Protein AF-A0A934AP28-F1 (afdb_monomer_lite)

Secondary structure (DSSP, 8-state):
-THHHHTTSTTEEEEEE-TTS-EEEEE-HHHHHHHHHHHHHHHHHHHHHHHHTT-

Foldseek 3Di:
DCCVVCVPPQQFPAWDQDPVRDIDTDGNVVRVVVVVVVVVVVVVVVVVVVVVVVD

Structure (mmCIF, N/CA/C/O backbone):
data_AF-A0A934AP28-F1
#
_entry.id   AF-A0A934AP28-F1
#
loop_
_atom_site.group_PDB
_atom_site.id
_atom_site.type_symbol
_atom_site.label_atom_id
_atom_site.label_alt_id
_atom_site.label_comp_id
_atom_site.label_asym_id
_atom_site.label_entity_id
_atom_site.label_seq_id
_atom_site.pdbx_PDB_ins_code
_atom_site.Cartn_x
_atom_site.Cartn_y
_atom_site.Cartn_z
_atom_site.occupancy
_atom_site.B_iso_or_equiv
_atom_site.auth_seq_id
_atom_site.auth_comp_id
_atom_site.auth_asym_id
_atom_site.auth_atom_id
_atom_site.pdbx_PDB_model_num
ATOM 1 N N . ALA A 1 1 ? 3.273 11.196 -21.501 1.00 59.41 1 ALA A N 1
ATOM 2 C CA . ALA A 1 1 ? 3.945 10.277 -20.558 1.00 59.41 1 ALA A CA 1
ATOM 3 C C . ALA A 1 1 ? 2.902 9.348 -19.944 1.00 59.41 1 ALA A C 1
ATOM 5 O O . ALA A 1 1 ? 1.822 9.829 -19.615 1.00 59.41 1 ALA A O 1
ATOM 6 N N . LEU A 1 2 ? 3.196 8.049 -19.798 1.00 64.94 2 LEU A N 1
ATOM 7 C CA . LEU A 1 2 ? 2.285 7.041 -19.216 1.00 64.94 2 LEU A CA 1
ATOM 8 C C . LEU A 1 2 ? 1.785 7.407 -17.803 1.00 64.94 2 LEU A C 1
ATOM 10 O O . LEU A 1 2 ? 0.716 6.959 -17.400 1.00 64.94 2 LEU A O 1
ATOM 14 N N . GLY A 1 3 ? 2.483 8.314 -17.109 1.00 62.06 3 GLY A N 1
ATOM 15 C CA . GLY A 1 3 ? 2.022 8.932 -15.863 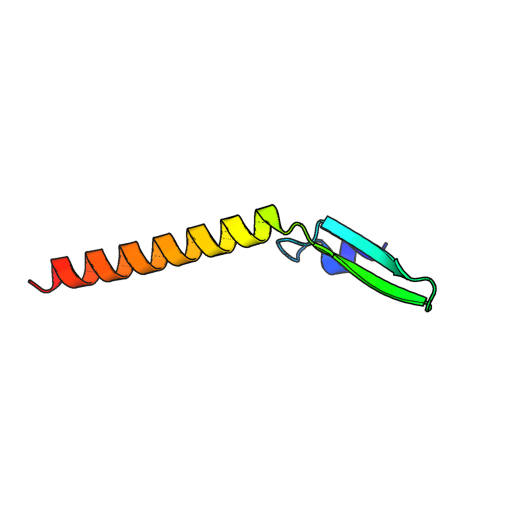1.00 62.06 3 GLY A CA 1
ATOM 16 C C . GLY A 1 3 ? 0.627 9.574 -15.939 1.00 62.06 3 GLY A C 1
ATOM 17 O O . GLY A 1 3 ? -0.104 9.513 -14.959 1.00 62.06 3 GLY A O 1
ATOM 18 N N . ASN A 1 4 ? 0.190 10.092 -17.096 1.00 65.12 4 ASN A N 1
ATOM 19 C CA . ASN A 1 4 ? -1.171 10.635 -17.241 1.00 65.12 4 ASN A CA 1
ATOM 20 C C . ASN A 1 4 ? -2.243 9.545 -17.400 1.00 65.12 4 ASN A C 1
ATOM 22 O O . ASN A 1 4 ? -3.403 9.792 -17.087 1.00 65.12 4 ASN A O 1
ATOM 26 N N . LEU A 1 5 ? -1.872 8.351 -17.879 1.00 71.06 5 LEU A N 1
ATOM 27 C CA . LEU A 1 5 ? -2.808 7.236 -18.045 1.00 71.06 5 LEU A CA 1
ATOM 28 C C . LEU A 1 5 ? -3.130 6.585 -16.692 1.00 71.06 5 LEU A C 1
ATOM 30 O O . LEU A 1 5 ? -4.264 6.188 -16.440 1.00 71.06 5 LEU A O 1
ATOM 34 N N . PHE A 1 6 ?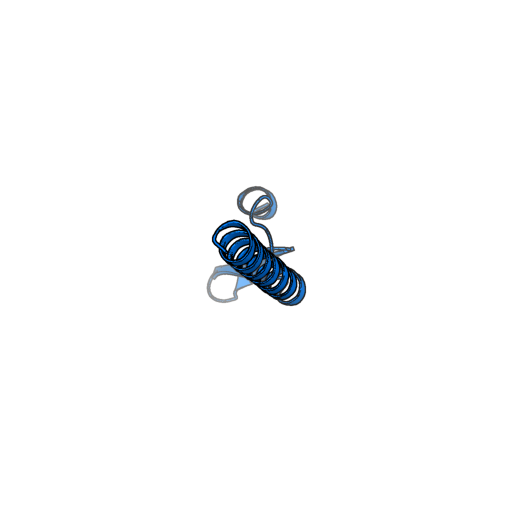 -2.126 6.509 -15.812 1.00 72.31 6 PHE A N 1
ATOM 35 C CA . PHE A 1 6 ? -2.224 5.819 -14.526 1.00 72.31 6 PHE A CA 1
ATOM 36 C C . PHE A 1 6 ? -2.236 6.752 -13.308 1.00 72.31 6 PHE A C 1
ATOM 38 O O . PHE A 1 6 ? -2.353 6.273 -12.186 1.00 72.31 6 PHE A O 1
ATOM 45 N N . GLY A 1 7 ? -2.182 8.074 -13.495 1.00 69.50 7 GLY A N 1
ATOM 46 C CA . GLY A 1 7 ? -2.118 9.049 -12.396 1.00 69.50 7 GLY A CA 1
ATOM 47 C C . GLY A 1 7 ? -3.325 9.044 -11.447 1.00 69.50 7 GLY A C 1
ATOM 48 O O . GLY A 1 7 ? -3.221 9.517 -10.322 1.00 69.50 7 GLY A O 1
ATOM 49 N N . ASN A 1 8 ? -4.458 8.466 -11.862 1.00 77.94 8 ASN A N 1
ATOM 50 C CA . ASN A 1 8 ? -5.647 8.313 -11.014 1.00 77.94 8 ASN A CA 1
ATOM 51 C C . ASN A 1 8 ? -5.675 6.991 -10.218 1.00 77.94 8 ASN A C 1
ATOM 53 O O . ASN A 1 8 ? -6.552 6.804 -9.368 1.00 77.94 8 ASN A O 1
ATOM 57 N N . LEU A 1 9 ? -4.744 6.061 -10.469 1.00 84.31 9 LEU A N 1
ATOM 58 C CA . LEU A 1 9 ? -4.657 4.812 -9.716 1.00 84.31 9 LEU A CA 1
ATOM 59 C C . LEU A 1 9 ? -4.028 5.069 -8.348 1.00 84.31 9 LEU A C 1
ATOM 61 O O . LEU A 1 9 ? -2.831 5.293 -8.198 1.00 84.31 9 LEU A O 1
ATOM 65 N N . LYS A 1 10 ? -4.863 5.003 -7.314 1.00 84.75 10 LYS A N 1
ATOM 66 C CA . LYS A 1 10 ? -4.428 5.184 -5.929 1.00 84.75 10 LYS A CA 1
ATOM 67 C C . LYS A 1 10 ? -3.430 4.095 -5.526 1.00 84.75 10 LYS A C 1
ATOM 69 O O . LYS A 1 10 ? -3.774 2.916 -5.558 1.00 84.75 10 LYS A O 1
ATOM 74 N N . GLY A 1 11 ? -2.246 4.514 -5.081 1.00 87.06 11 GLY A N 1
ATOM 75 C CA . GLY A 1 11 ? -1.138 3.626 -4.712 1.00 87.06 11 GLY A CA 1
ATOM 76 C C . GLY A 1 11 ? -0.153 3.343 -5.850 1.00 87.06 11 GLY A C 1
ATOM 77 O O . GLY A 1 11 ? 0.789 2.585 -5.645 1.00 87.06 11 GLY A O 1
ATOM 78 N N . VAL A 1 12 ? -0.336 3.956 -7.025 1.00 91.69 12 VAL A N 1
ATOM 79 C CA . VAL A 1 12 ? 0.671 4.000 -8.093 1.00 91.69 12 VAL A CA 1
ATOM 80 C C . VAL A 1 12 ? 1.389 5.344 -8.019 1.00 91.69 12 VAL A C 1
ATOM 82 O O . VAL A 1 12 ? 0.745 6.390 -8.027 1.00 91.69 12 VAL A O 1
ATOM 85 N N . ILE A 1 13 ? 2.719 5.317 -7.962 1.00 89.44 13 ILE A N 1
ATOM 86 C CA . ILE A 1 13 ? 3.559 6.530 -7.914 1.00 89.44 13 ILE A CA 1
ATOM 87 C C . ILE A 1 13 ? 4.302 6.791 -9.223 1.00 89.44 13 ILE A C 1
ATOM 89 O O . ILE A 1 13 ? 4.893 7.852 -9.405 1.00 89.44 13 ILE A O 1
ATOM 93 N N . GLY A 1 14 ? 4.256 5.845 -10.161 1.00 88.62 14 GLY A N 1
ATOM 94 C CA . GLY A 1 14 ? 4.849 6.017 -11.476 1.00 88.62 14 GLY A CA 1
ATOM 95 C C . GLY A 1 14 ? 4.814 4.752 -12.319 1.00 88.62 14 GLY A C 1
ATOM 96 O O . GLY A 1 14 ? 4.197 3.747 -11.966 1.00 88.62 14 GLY A O 1
ATOM 97 N N . SER A 1 15 ? 5.512 4.815 -13.444 1.00 90.94 15 SER A N 1
ATOM 98 C CA . SER A 1 15 ? 5.702 3.700 -14.367 1.00 90.94 15 SER A CA 1
ATOM 99 C C . SER A 1 15 ? 7.124 3.720 -14.911 1.00 90.94 15 SER A C 1
ATOM 101 O O . SER A 1 15 ? 7.700 4.797 -15.069 1.00 90.94 15 SER A O 1
ATOM 103 N N . THR A 1 16 ? 7.654 2.559 -15.266 1.00 91.25 16 THR A N 1
ATOM 104 C CA . THR A 1 16 ? 8.934 2.411 -15.961 1.00 91.25 16 THR A CA 1
ATOM 105 C C . THR A 1 16 ? 8.793 1.445 -17.136 1.00 91.25 16 THR A C 1
ATOM 107 O O . THR A 1 16 ? 7.806 0.713 -17.228 1.00 91.25 16 THR A O 1
ATOM 110 N N . ILE A 1 17 ? 9.773 1.453 -18.033 1.00 92.94 17 ILE A N 1
ATOM 111 C CA . ILE A 1 17 ? 9.900 0.474 -19.114 1.00 92.94 17 ILE A CA 1
ATOM 112 C C . ILE A 1 17 ? 11.000 -0.506 -18.709 1.00 92.94 17 ILE A C 1
ATOM 114 O O . ILE A 1 17 ? 12.100 -0.096 -18.332 1.00 92.94 17 ILE A O 1
ATOM 118 N N . LEU A 1 18 ? 10.685 -1.796 -18.741 1.00 93.88 18 LEU A N 1
ATOM 119 C CA . LEU A 1 18 ? 11.634 -2.871 -18.482 1.00 93.88 18 LEU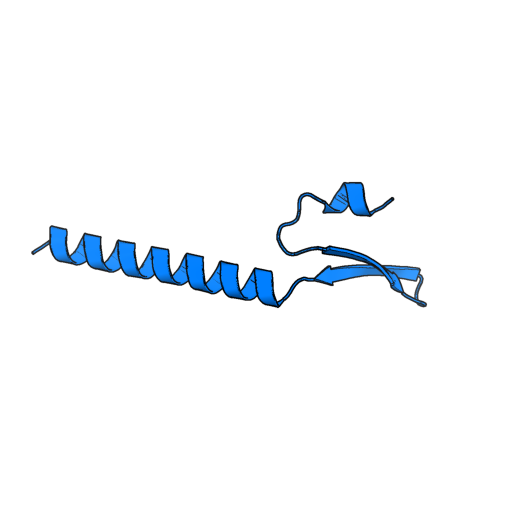 A CA 1
ATOM 120 C C . LEU A 1 18 ? 12.525 -3.101 -19.706 1.00 93.88 18 LEU A C 1
ATOM 122 O O . LEU A 1 18 ? 12.175 -2.742 -20.826 1.00 93.88 18 LEU A O 1
ATOM 126 N N . VAL A 1 19 ? 13.663 -3.769 -19.512 1.00 92.81 19 VAL A N 1
ATOM 127 C CA . VAL A 1 19 ? 14.568 -4.134 -20.620 1.00 92.81 19 VAL A CA 1
ATOM 128 C C . VAL A 1 19 ? 13.874 -5.027 -21.660 1.00 92.81 19 VAL A C 1
ATOM 130 O O . VAL A 1 19 ? 14.232 -4.985 -22.832 1.00 92.81 19 VAL A O 1
ATOM 133 N N . SER A 1 20 ? 12.843 -5.781 -21.264 1.00 95.00 20 SER A N 1
ATOM 134 C CA . SER A 1 20 ? 11.995 -6.553 -22.184 1.00 95.00 20 SER A CA 1
ATOM 135 C C . SER A 1 20 ? 11.144 -5.691 -23.126 1.00 95.00 20 SER A C 1
ATOM 137 O O . SER A 1 20 ? 10.630 -6.202 -24.115 1.00 95.00 20 SER A O 1
ATOM 139 N N . GLY A 1 21 ? 10.991 -4.397 -22.833 1.00 92.19 21 GLY A N 1
ATOM 140 C CA . GLY A 1 21 ? 10.080 -3.484 -23.523 1.00 92.19 21 GLY A CA 1
ATOM 141 C C . GLY A 1 21 ? 8.705 -3.361 -22.861 1.00 92.19 21 GLY A C 1
ATOM 142 O O . GLY A 1 21 ? 7.926 -2.492 -23.250 1.00 92.19 21 GLY A O 1
ATOM 143 N N . ASP A 1 22 ? 8.412 -4.171 -21.840 1.00 93.06 22 ASP A N 1
ATOM 144 C CA . ASP A 1 22 ? 7.138 -4.112 -21.122 1.00 93.06 22 ASP A CA 1
ATOM 145 C C . ASP A 1 22 ? 7.061 -2.910 -20.178 1.00 93.06 22 ASP A C 1
ATOM 147 O O . ASP A 1 22 ? 8.062 -2.439 -19.629 1.00 93.06 22 ASP A O 1
ATOM 151 N N . VAL A 1 23 ? 5.839 -2.439 -19.931 1.00 90.31 23 VAL A N 1
ATOM 152 C CA . VAL A 1 23 ? 5.571 -1.377 -18.956 1.00 90.31 23 VAL A CA 1
ATOM 153 C C . VAL A 1 23 ? 5.346 -1.988 -17.577 1.00 90.31 23 VAL A C 1
ATOM 155 O O . VAL A 1 23 ? 4.462 -2.822 -17.394 1.00 90.31 23 VAL A O 1
ATOM 158 N N . ALA A 1 24 ? 6.093 -1.506 -16.587 1.00 91.62 24 ALA A N 1
ATOM 159 C CA . ALA A 1 24 ? 5.893 -1.830 -15.180 1.00 91.62 24 ALA A CA 1
ATOM 160 C C . ALA A 1 24 ? 5.367 -0.614 -14.411 1.00 91.62 24 ALA A C 1
ATOM 162 O O . ALA A 1 24 ? 5.774 0.523 -14.659 1.00 91.62 24 ALA A O 1
ATOM 163 N N . LEU A 1 25 ? 4.473 -0.853 -13.451 1.00 91.94 25 LEU A N 1
ATOM 164 C CA . LEU A 1 25 ? 3.997 0.172 -12.522 1.00 91.94 25 LEU A CA 1
ATOM 165 C C . LEU A 1 25 ? 4.828 0.144 -11.242 1.00 91.94 25 LEU A C 1
ATOM 167 O O . LEU A 1 25 ? 5.174 -0.922 -10.736 1.00 91.94 25 LEU A O 1
ATOM 171 N N . ILE A 1 26 ? 5.109 1.325 -10.702 1.00 91.44 26 ILE A N 1
ATOM 172 C CA . ILE A 1 26 ? 5.773 1.478 -9.411 1.00 91.44 26 ILE A CA 1
ATOM 173 C C . ILE A 1 26 ? 4.686 1.706 -8.364 1.00 91.44 26 ILE A C 1
ATOM 175 O O . ILE A 1 26 ? 3.925 2.676 -8.448 1.00 91.44 26 ILE A O 1
ATOM 179 N N . LEU A 1 27 ? 4.611 0.797 -7.395 1.00 93.31 27 LEU A N 1
ATOM 180 C CA . LEU A 1 27 ? 3.613 0.823 -6.334 1.00 93.31 27 LEU A CA 1
ATOM 181 C C . LEU A 1 27 ? 4.175 1.443 -5.055 1.00 93.31 27 LEU A C 1
ATOM 183 O O . LEU A 1 27 ? 5.262 1.086 -4.605 1.00 93.31 27 LEU A O 1
ATOM 187 N N . ASP A 1 28 ? 3.379 2.304 -4.431 1.00 93.12 28 ASP A N 1
ATOM 188 C CA . ASP A 1 28 ? 3.579 2.741 -3.051 1.00 93.12 28 ASP A CA 1
ATOM 189 C C . ASP A 1 28 ? 2.916 1.728 -2.111 1.00 93.12 28 ASP A C 1
ATOM 191 O O . ASP A 1 28 ? 1.742 1.830 -1.741 1.00 93.12 28 ASP A O 1
ATOM 195 N N . VAL A 1 29 ? 3.676 0.683 -1.783 1.00 95.69 29 VAL A N 1
ATOM 196 C CA . VAL A 1 29 ? 3.227 -0.403 -0.904 1.00 95.69 29 VAL A CA 1
ATOM 197 C C . VAL A 1 29 ? 2.829 0.108 0.490 1.00 95.69 29 VAL A C 1
ATOM 199 O O . VAL A 1 29 ? 1.749 -0.274 0.949 1.00 95.69 29 VAL A O 1
ATOM 202 N N . PRO A 1 30 ? 3.600 0.987 1.164 1.00 95.19 30 PRO A N 1
ATOM 203 C CA . PRO A 1 30 ? 3.172 1.582 2.431 1.00 95.19 30 PRO A CA 1
ATOM 204 C C . PRO A 1 30 ? 1.796 2.261 2.360 1.00 95.19 30 PRO A C 1
ATOM 206 O O . PRO A 1 30 ? 0.933 1.983 3.200 1.00 95.19 30 PRO A O 1
ATOM 209 N N . ALA A 1 31 ? 1.547 3.090 1.338 1.00 93.94 31 ALA A N 1
ATOM 210 C CA . ALA A 1 31 ? 0.254 3.751 1.171 1.00 93.94 31 ALA A CA 1
ATOM 211 C C . ALA A 1 31 ? -0.885 2.747 0.936 1.00 93.94 31 ALA A C 1
ATOM 213 O O . ALA A 1 31 ? -1.986 2.928 1.462 1.00 93.94 31 ALA A O 1
ATOM 214 N N . LEU A 1 32 ? -0.631 1.674 0.178 1.00 94.56 32 LEU A N 1
ATOM 215 C CA . LEU A 1 32 ? -1.602 0.601 -0.059 1.00 94.56 32 LEU A CA 1
ATOM 216 C C . LEU A 1 32 ? -1.958 -0.150 1.230 1.00 94.56 32 LEU A C 1
ATOM 218 O O . LEU A 1 32 ? -3.144 -0.359 1.496 1.00 94.56 32 LEU A O 1
ATOM 222 N N . ILE A 1 33 ? -0.960 -0.497 2.047 1.00 96.81 33 ILE A N 1
ATOM 223 C CA . ILE A 1 33 ? -1.165 -1.168 3.340 1.00 96.81 33 ILE A CA 1
ATOM 224 C C . ILE A 1 33 ? -1.998 -0.283 4.262 1.00 96.81 33 ILE A C 1
ATOM 226 O O . ILE A 1 33 ? -3.009 -0.730 4.800 1.00 96.81 33 ILE A O 1
ATOM 230 N N . GLN A 1 34 ? -1.632 0.991 4.402 1.00 96.31 34 GLN A N 1
ATOM 231 C CA . GLN A 1 34 ? -2.372 1.910 5.263 1.00 96.31 34 GLN A CA 1
ATOM 232 C C . GLN A 1 34 ? -3.826 2.076 4.800 1.00 96.31 34 GLN A C 1
ATOM 234 O O . GLN A 1 34 ? -4.749 2.162 5.611 1.00 96.31 34 GLN A O 1
ATOM 239 N N . ARG A 1 35 ? -4.058 2.036 3.485 1.00 94.81 35 ARG A N 1
ATOM 240 C CA . ARG A 1 35 ? -5.404 2.012 2.912 1.00 94.81 35 ARG A CA 1
ATOM 241 C C . ARG A 1 35 ? -6.200 0.768 3.291 1.00 94.81 35 ARG A C 1
ATOM 243 O O . ARG A 1 35 ? -7.388 0.898 3.587 1.00 94.81 35 ARG A O 1
ATOM 250 N N . ALA A 1 36 ? -5.574 -0.405 3.253 1.00 96.00 36 ALA A N 1
ATOM 251 C CA . ALA A 1 36 ? -6.204 -1.662 3.642 1.00 96.00 36 ALA A CA 1
ATOM 252 C C . ALA A 1 36 ? -6.571 -1.647 5.132 1.00 96.00 36 ALA A C 1
ATOM 254 O O . ALA A 1 36 ? -7.736 -1.849 5.465 1.00 96.00 36 ALA A O 1
ATOM 255 N N . VAL A 1 37 ? -5.626 -1.262 5.995 1.00 97.50 37 VAL A N 1
ATOM 256 C CA . VAL A 1 37 ? -5.838 -1.135 7.447 1.00 97.50 37 VAL A CA 1
ATOM 257 C C . VAL A 1 37 ? -6.999 -0.190 7.762 1.00 97.50 37 VAL A C 1
ATOM 259 O O . VAL A 1 37 ? -7.897 -0.536 8.527 1.00 97.50 37 VAL A O 1
ATOM 262 N N . ASN A 1 38 ? -7.034 0.990 7.135 1.00 96.94 38 ASN A N 1
ATOM 263 C CA . ASN A 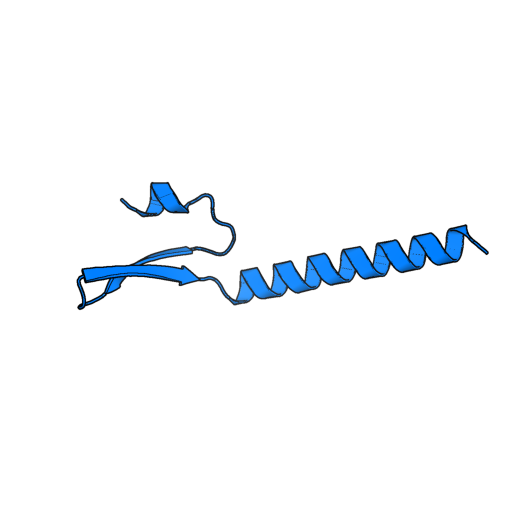1 38 ? -8.115 1.952 7.355 1.00 96.94 38 ASN A CA 1
ATOM 264 C C . ASN A 1 38 ? -9.476 1.394 6.923 1.00 96.94 38 ASN A C 1
ATOM 266 O O . ASN A 1 38 ? -10.477 1.602 7.607 1.00 96.94 38 ASN A O 1
ATOM 270 N N . ARG A 1 39 ? -9.520 0.668 5.800 1.00 96.31 39 ARG A N 1
ATOM 271 C CA . ARG A 1 39 ? -10.746 0.031 5.314 1.00 96.31 39 ARG A CA 1
ATOM 272 C C . ARG A 1 39 ? -11.228 -1.061 6.267 1.00 96.31 39 ARG A C 1
ATOM 274 O O . ARG A 1 39 ? -12.416 -1.111 6.565 1.00 96.31 39 ARG A O 1
ATOM 281 N N . GLU A 1 40 ? -10.329 -1.910 6.748 1.00 97.12 40 GLU A N 1
ATOM 282 C CA . GLU A 1 40 ? -10.659 -2.968 7.708 1.00 97.12 40 GLU A CA 1
ATOM 283 C C . GLU A 1 40 ? -11.162 -2.389 9.031 1.00 97.12 40 GLU A C 1
ATOM 285 O O . GLU A 1 40 ? -12.215 -2.796 9.518 1.00 97.12 40 GLU A O 1
ATOM 290 N N . SER A 1 41 ? -10.483 -1.368 9.558 1.00 97.06 41 SER A N 1
ATOM 291 C CA . SER A 1 41 ? -10.902 -0.666 10.775 1.00 97.06 41 SER A CA 1
ATOM 292 C C . SER A 1 41 ? -12.319 -0.088 10.653 1.00 97.06 41 SER A C 1
ATOM 294 O O . SER A 1 41 ? -13.148 -0.270 11.545 1.00 97.06 41 SER A O 1
ATOM 296 N N . GLN A 1 42 ? -12.654 0.525 9.510 1.00 96.56 42 GLN A N 1
ATOM 297 C CA . GLN A 1 42 ? -14.008 1.033 9.249 1.00 96.56 42 GLN A CA 1
ATOM 298 C C . GLN A 1 42 ? -15.065 -0.078 9.210 1.00 96.56 42 GLN A C 1
ATOM 300 O O . GLN A 1 42 ? -16.159 0.097 9.750 1.00 96.56 42 GLN A O 1
ATOM 305 N N . LEU A 1 43 ? -14.751 -1.223 8.598 1.00 96.31 43 LEU A N 1
ATOM 306 C CA . LEU A 1 43 ? -15.663 -2.368 8.546 1.00 96.31 43 LEU A CA 1
ATOM 307 C C . LEU A 1 43 ? -15.921 -2.945 9.944 1.00 96.31 43 LEU A C 1
ATOM 309 O O . LEU A 1 43 ? -17.073 -3.218 10.285 1.00 96.31 43 LEU A O 1
ATOM 313 N N . LEU A 1 44 ? -14.874 -3.065 10.766 1.00 96.19 44 LEU A N 1
ATOM 314 C CA . LEU A 1 44 ? -14.977 -3.541 12.148 1.00 96.19 44 LEU A CA 1
ATOM 315 C C . LEU A 1 44 ? -15.754 -2.566 13.045 1.00 96.19 44 LEU A C 1
ATOM 317 O O . LEU A 1 44 ? -16.542 -2.990 13.896 1.00 96.19 44 LEU A O 1
ATOM 321 N N . ALA A 1 45 ? -15.562 -1.259 12.861 1.00 94.44 45 ALA A N 1
ATOM 322 C CA . ALA A 1 45 ? -16.329 -0.239 13.573 1.00 94.44 45 ALA A CA 1
ATOM 323 C C . ALA A 1 45 ? -17.820 -0.302 13.200 1.00 94.44 45 ALA A C 1
ATOM 325 O O . ALA A 1 45 ? -18.682 -0.290 14.080 1.00 94.44 45 ALA A O 1
ATOM 326 N N . TYR A 1 46 ? -18.131 -0.453 11.908 1.00 93.06 46 TYR A N 1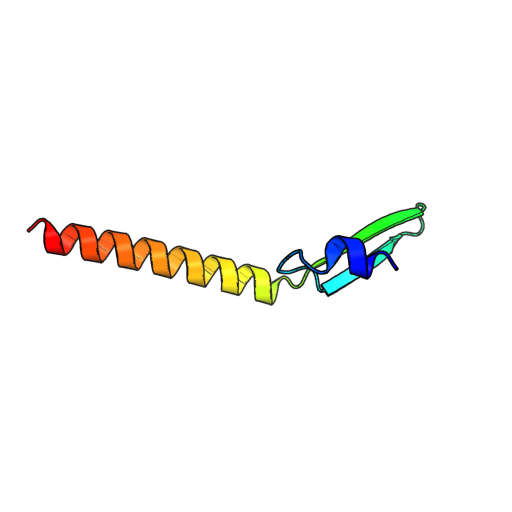
ATOM 327 C CA . TYR A 1 46 ? -19.506 -0.613 11.433 1.00 93.06 46 TYR A CA 1
ATOM 328 C C . TYR A 1 46 ? -20.172 -1.877 11.996 1.00 93.06 46 TYR A C 1
ATOM 330 O O . TYR A 1 46 ? -21.309 -1.816 12.469 1.00 93.06 46 TYR A O 1
ATOM 338 N N . SER A 1 47 ? -19.473 -3.019 12.006 1.00 92.12 47 SER A N 1
ATOM 339 C CA . SER A 1 47 ? -20.023 -4.257 12.569 1.00 92.12 47 SER A CA 1
ATOM 340 C C . SER A 1 47 ? -20.273 -4.162 14.074 1.00 92.12 47 SER A C 1
ATOM 342 O O . SER A 1 47 ? -21.245 -4.731 14.562 1.00 92.12 47 SER A O 1
ATOM 344 N N . GLN A 1 48 ? -19.431 -3.445 14.824 1.00 90.12 48 GLN A N 1
ATOM 345 C CA . GLN A 1 48 ? -19.652 -3.215 16.256 1.00 90.12 48 GLN A CA 1
ATOM 346 C C . GLN A 1 48 ? -20.861 -2.312 16.507 1.00 90.12 48 GLN A C 1
ATOM 348 O O . GLN A 1 48 ? -21.739 -2.675 17.286 1.00 90.12 48 GLN A O 1
ATOM 353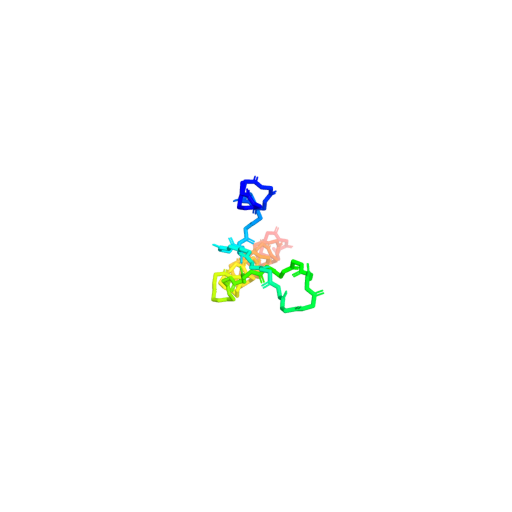 N N . ALA A 1 49 ? -20.958 -1.185 15.798 1.00 90.19 49 ALA A N 1
ATOM 354 C CA . ALA A 1 49 ? -22.096 -0.275 15.924 1.00 90.19 49 ALA A CA 1
ATOM 355 C C . ALA A 1 49 ? -23.431 -0.978 15.621 1.00 90.19 49 ALA A C 1
ATOM 357 O O . ALA A 1 49 ? -24.417 -0.785 16.332 1.00 90.19 49 ALA A O 1
ATOM 358 N N . LYS A 1 50 ? -23.450 -1.849 14.603 1.00 90.69 50 LYS A N 1
ATOM 359 C CA . LYS A 1 50 ? -24.633 -2.638 14.248 1.00 90.69 50 LYS A CA 1
ATOM 360 C C . LYS A 1 50 ? -25.034 -3.639 15.340 1.00 90.69 50 LYS A C 1
ATOM 362 O O . LYS A 1 50 ? -26.224 -3.822 15.550 1.00 90.69 50 LYS A O 1
ATOM 367 N N . GLN A 1 51 ? -24.073 -4.264 16.024 1.00 88.50 51 GLN A N 1
ATOM 368 C CA . GLN A 1 51 ? -24.354 -5.190 17.131 1.00 88.50 51 GLN A CA 1
ATOM 369 C C . GLN A 1 51 ? -24.931 -4.464 18.349 1.00 88.50 51 GLN A C 1
ATOM 371 O O . GLN A 1 51 ? -25.905 -4.931 18.926 1.00 88.50 51 GLN A O 1
ATOM 376 N N . VAL A 1 52 ? -24.378 -3.300 18.705 1.00 85.62 52 VAL A N 1
ATOM 377 C CA . VAL A 1 52 ? -24.873 -2.497 19.837 1.00 85.62 52 VAL A CA 1
ATOM 378 C C . VAL A 1 52 ? -26.295 -1.994 19.589 1.00 85.62 52 VAL A C 1
ATOM 380 O O . VAL A 1 52 ? -27.113 -2.024 20.494 1.00 85.62 52 VAL A O 1
ATOM 383 N N . ALA A 1 53 ? -26.617 -1.571 18.366 1.00 83.00 53 ALA A N 1
ATOM 384 C CA . ALA A 1 53 ? -27.958 -1.093 18.024 1.00 83.00 53 ALA A CA 1
ATOM 385 C C . ALA A 1 53 ? -29.039 -2.197 17.986 1.00 83.00 53 ALA A C 1
ATOM 387 O O . ALA A 1 53 ? -30.212 -1.886 17.793 1.00 83.00 53 ALA A O 1
ATOM 388 N N . GLN A 1 54 ? -28.652 -3.472 18.091 1.00 74.69 54 GLN A N 1
ATOM 389 C CA . GLN A 1 54 ? -29.551 -4.632 18.040 1.00 74.69 54 GLN A CA 1
ATOM 390 C C . GLN A 1 54 ? -29.795 -5.284 19.412 1.00 74.69 54 GLN A C 1
ATOM 392 O O . GLN A 1 54 ? -30.574 -6.235 19.478 1.00 74.69 54 GLN A O 1
ATOM 397 N N . ALA A 1 55 ? -29.138 -4.801 20.470 1.00 66.69 55 ALA A N 1
ATOM 398 C CA . ALA A 1 55 ? -29.319 -5.238 21.856 1.00 66.69 55 ALA A CA 1
ATOM 399 C C . ALA A 1 55 ? -30.216 -4.257 22.622 1.00 66.69 55 ALA A C 1
ATOM 401 O O . ALA A 1 55 ? -30.965 -4.733 23.504 1.00 66.69 55 ALA A O 1
#

pLDDT: mean 88.15, std 10.16, range [59.41, 97.5]

Radius of gyration: 18.25 Å; chains: 1; bounding box: 44×17×45 Å

Sequence (55 aa):
ALGNLFGNLKGVIGSTILVSGDVALILDVPALIQRAVNRESQLLAYSQAKQVAQA